Protein AF-A0A1G8LML8-F1 (afdb_monomer_lite)

pLDDT: mean 82.83, std 14.26, range [45.44, 94.38]

Organism: NCBI:txid555512

Radius of gyration: 18.35 Å; chains: 1; bounding box: 38×55×50 Å

Secondary structure (DSSP, 8-state):
---PPPPPPPP-PPPPP-HHHHHHHHHHHHTSSS--HHHHHHHHHTS--EEEE-TTSEEEEEETTEEEEEES-HHHHHHHHHHHHHHHHHHTT---

Structure (mmCIF, N/CA/C/O backbone):
data_AF-A0A1G8LML8-F1
#
_entry.id   AF-A0A1G8LML8-F1
#
loop_
_atom_site.group_PDB
_atom_site.id
_atom_site.type_symbol
_atom_site.label_atom_id
_atom_site.label_alt_id
_atom_site.label_comp_id
_atom_site.label_asym_id
_atom_site.label_entity_id
_atom_site.label_seq_id
_atom_site.pdbx_PDB_ins_code
_atom_site.Cartn_x
_atom_site.Cartn_y
_atom_site.Cartn_z
_atom_site.occupancy
_atom_site.B_iso_or_equiv
_atom_site.auth_seq_id
_atom_site.auth_comp_id
_atom_site.auth_asym_id
_atom_site.auth_atom_id
_atom_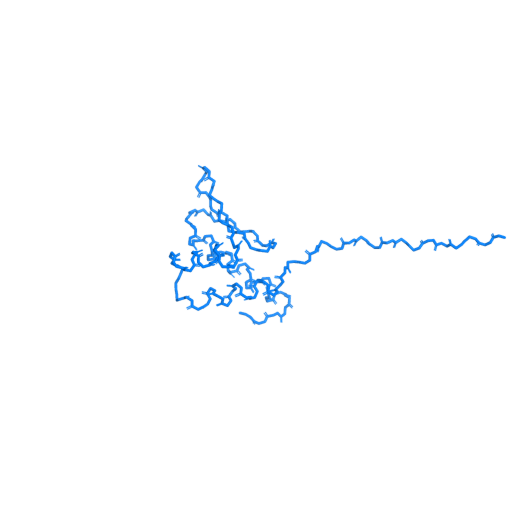site.pdbx_PDB_model_num
ATOM 1 N N . MET A 1 1 ? -20.119 43.469 37.967 1.00 45.56 1 MET A N 1
ATOM 2 C CA . MET A 1 1 ? -19.660 43.146 36.600 1.00 45.56 1 MET A CA 1
ATOM 3 C C . MET A 1 1 ? -19.029 41.766 36.657 1.00 45.56 1 MET A C 1
ATOM 5 O O . MET A 1 1 ? -17.944 41.630 37.201 1.00 45.56 1 MET A O 1
ATOM 9 N N . THR A 1 2 ? -19.755 40.735 36.238 1.00 45.44 2 THR A N 1
ATOM 10 C CA . THR A 1 2 ? -19.332 39.328 36.320 1.00 45.44 2 THR A CA 1
ATOM 11 C C . THR A 1 2 ? -18.757 38.935 34.964 1.00 45.44 2 THR A C 1
ATOM 13 O O . THR A 1 2 ? -19.476 38.919 33.969 1.00 45.44 2 THR A O 1
ATOM 16 N N . THR A 1 3 ? -17.450 38.695 34.889 1.00 58.28 3 THR A N 1
ATOM 17 C CA . THR A 1 3 ? -16.777 38.278 33.653 1.00 58.28 3 THR A CA 1
ATOM 18 C C . THR A 1 3 ? -16.918 36.769 33.478 1.00 58.28 3 THR A C 1
ATOM 20 O O . THR A 1 3 ? -16.388 36.004 34.282 1.00 58.28 3 THR A O 1
ATOM 23 N N . ASN A 1 4 ? -17.634 36.346 32.435 1.00 52.06 4 ASN A N 1
ATOM 24 C CA . ASN A 1 4 ? -17.714 34.946 32.015 1.00 52.06 4 ASN A CA 1
ATOM 25 C C . ASN A 1 4 ? -16.336 34.437 31.545 1.00 52.06 4 ASN A C 1
ATOM 27 O O . ASN A 1 4 ? -15.686 35.129 30.759 1.00 52.06 4 ASN A O 1
ATOM 31 N N . PRO A 1 5 ? -15.896 33.232 31.950 1.00 59.34 5 PRO A N 1
ATOM 32 C CA . PRO A 1 5 ? -14.701 32.612 31.393 1.00 59.34 5 PRO A CA 1
ATOM 33 C C . PRO A 1 5 ? -14.989 32.041 29.994 1.00 59.34 5 PRO A C 1
ATOM 35 O O . PRO A 1 5 ? -15.899 31.237 29.799 1.00 59.34 5 PRO A O 1
ATOM 38 N N . THR A 1 6 ? -14.202 32.470 29.010 1.00 55.91 6 THR A N 1
ATOM 39 C CA . THR A 1 6 ? -14.215 31.981 27.625 1.00 55.91 6 THR A CA 1
ATOM 40 C C . THR A 1 6 ? -13.823 30.496 27.575 1.00 55.91 6 THR A C 1
ATOM 42 O O . THR A 1 6 ? -12.783 30.142 28.136 1.00 55.91 6 THR A O 1
ATOM 45 N N . PRO A 1 7 ? -14.575 29.610 26.894 1.00 54.38 7 PRO A N 1
ATOM 46 C CA . PRO A 1 7 ? -14.163 28.220 26.721 1.00 54.38 7 PRO A CA 1
ATOM 47 C C . PRO A 1 7 ? -12.893 28.152 25.865 1.00 54.38 7 PRO A C 1
ATOM 49 O O . PRO A 1 7 ? -12.891 28.582 24.710 1.00 54.38 7 PRO A O 1
ATOM 52 N N . GLN A 1 8 ? -11.803 27.618 26.420 1.00 53.47 8 GLN A N 1
ATOM 53 C CA . GLN A 1 8 ? -10.602 27.300 25.649 1.00 53.47 8 GLN A CA 1
ATOM 54 C C . GLN A 1 8 ? -10.946 26.208 24.630 1.00 53.47 8 GLN A C 1
ATOM 56 O O . GLN A 1 8 ? -11.349 25.104 24.996 1.00 53.47 8 GLN A O 1
ATOM 61 N N . ALA A 1 9 ? -10.807 26.529 23.344 1.00 53.16 9 ALA A N 1
ATOM 62 C CA . ALA A 1 9 ? -10.974 25.574 22.260 1.00 53.16 9 ALA A CA 1
ATOM 63 C C . ALA A 1 9 ? -9.937 24.450 22.410 1.00 53.16 9 ALA A C 1
ATOM 65 O O . ALA A 1 9 ? -8.731 24.700 22.385 1.00 53.16 9 ALA A O 1
ATOM 66 N N . ALA A 1 10 ? -10.415 23.217 22.582 1.00 55.31 10 ALA A N 1
ATOM 67 C CA . ALA A 1 10 ? -9.562 22.041 22.657 1.00 55.31 10 ALA A CA 1
ATOM 68 C C . ALA A 1 10 ? -8.665 21.945 21.402 1.00 55.31 10 ALA A C 1
ATOM 70 O O . ALA A 1 10 ? -9.134 22.228 20.292 1.00 55.31 10 ALA A O 1
ATOM 71 N N . PRO A 1 11 ? -7.387 21.548 21.542 1.00 49.00 11 PRO A N 1
ATOM 72 C CA . PRO A 1 11 ? -6.486 21.403 20.408 1.00 49.00 11 PRO A CA 1
ATOM 73 C C . PRO A 1 11 ? -7.071 20.390 19.419 1.00 49.00 11 PRO A C 1
ATOM 75 O O . PRO A 1 11 ? -7.366 19.248 19.771 1.00 49.00 11 PRO A O 1
ATOM 78 N N . LYS A 1 12 ? -7.268 20.836 18.172 1.00 48.59 12 LYS A N 1
ATOM 79 C CA . LYS A 1 12 ? -7.740 20.015 17.051 1.00 48.59 12 LYS A CA 1
ATOM 80 C C . LYS A 1 12 ? -6.846 18.777 16.959 1.00 48.59 12 LYS A C 1
ATOM 82 O O . LYS A 1 12 ? -5.672 18.897 16.614 1.00 48.59 12 LYS A O 1
ATOM 87 N N . ALA A 1 13 ? -7.396 17.606 17.281 1.00 53.22 13 ALA A N 1
ATOM 88 C CA . ALA A 1 13 ? -6.708 16.341 17.070 1.00 53.22 13 ALA A CA 1
ATOM 89 C C . ALA A 1 13 ? -6.200 16.290 15.616 1.00 53.22 13 ALA A C 1
ATOM 91 O O . ALA A 1 13 ? -6.918 16.754 14.716 1.00 53.22 13 ALA A O 1
ATOM 92 N N . PRO A 1 14 ? -4.980 15.775 15.363 1.00 53.56 14 PRO A N 1
ATOM 93 C CA . PRO A 1 14 ? -4.496 15.597 14.003 1.00 53.56 14 PRO A CA 1
ATOM 94 C C . PRO A 1 14 ? -5.578 14.836 13.232 1.00 53.56 14 PRO A C 1
ATOM 96 O O . PRO A 1 14 ? -6.076 13.829 13.743 1.00 53.56 14 PRO A O 1
ATOM 99 N N . PRO A 1 15 ? -6.019 15.330 12.062 1.00 55.25 15 PRO A N 1
ATOM 100 C CA . PRO A 1 15 ? -7.175 14.723 11.431 1.00 55.25 15 PRO A CA 1
ATOM 101 C C . PRO A 1 15 ? -6.848 13.259 11.129 1.00 55.25 15 PRO A C 1
ATOM 103 O O . PRO A 1 15 ? -5.741 12.937 10.678 1.00 55.25 15 PRO A O 1
ATOM 106 N N . LYS A 1 16 ? -7.767 12.368 11.496 1.00 57.91 16 LYS A N 1
ATOM 107 C CA . LYS A 1 16 ? -7.538 10.929 11.402 1.00 57.91 16 LYS A CA 1
ATOM 108 C C . LYS A 1 16 ? -7.201 10.561 9.950 1.00 57.91 16 LYS A C 1
ATOM 110 O O . LYS A 1 16 ? -7.676 11.237 9.031 1.00 57.91 16 LYS A O 1
ATOM 115 N N . PRO A 1 17 ? -6.346 9.548 9.717 1.00 62.12 17 PRO A N 1
ATOM 116 C CA . PRO A 1 17 ? -6.273 8.908 8.411 1.00 62.12 17 PRO A CA 1
ATOM 117 C C . PRO A 1 17 ? -7.691 8.591 7.958 1.00 62.12 17 PRO A C 1
ATOM 119 O O . PRO A 1 17 ? -8.505 8.164 8.773 1.00 62.12 17 PRO A O 1
ATOM 122 N N . ASP A 1 18 ? -7.983 8.865 6.695 1.00 76.56 18 ASP A N 1
ATOM 123 C CA . ASP A 1 18 ? -9.308 8.633 6.140 1.00 76.56 18 ASP A CA 1
ATOM 124 C C . ASP A 1 18 ? -9.509 7.113 6.057 1.00 76.56 18 ASP A C 1
ATOM 126 O O . ASP A 1 18 ? -9.023 6.457 5.134 1.00 76.56 18 ASP A O 1
ATOM 130 N N . LEU A 1 19 ? -10.072 6.528 7.121 1.00 81.06 19 LEU A N 1
ATOM 131 C CA . LEU A 1 19 ? -10.134 5.077 7.310 1.00 81.06 19 LEU A CA 1
ATOM 132 C C . LEU A 1 19 ? -10.931 4.423 6.185 1.00 81.06 19 LEU A C 1
ATOM 134 O O . LEU A 1 19 ? -10.545 3.358 5.721 1.00 81.06 19 LEU A O 1
ATOM 138 N N . ASP A 1 20 ? -11.963 5.101 5.687 1.00 83.44 20 ASP A N 1
ATOM 139 C CA . ASP A 1 20 ? -12.776 4.619 4.572 1.00 83.44 20 ASP A CA 1
ATOM 140 C C . ASP A 1 20 ? -11.959 4.557 3.265 1.00 83.44 20 ASP A C 1
ATOM 142 O O . ASP A 1 20 ? -12.108 3.626 2.475 1.00 83.44 20 ASP A O 1
ATOM 146 N N . VAL A 1 21 ? -11.020 5.492 3.058 1.00 84.50 21 VAL A N 1
ATOM 147 C CA . VAL A 1 21 ? -10.084 5.459 1.918 1.00 84.50 21 VAL A CA 1
ATOM 148 C C . VAL A 1 21 ? -9.086 4.314 2.069 1.00 84.50 21 VAL A C 1
ATOM 150 O O . VAL A 1 21 ? -8.810 3.610 1.100 1.00 84.50 21 VAL A O 1
ATOM 153 N N . LEU A 1 22 ? -8.552 4.100 3.278 1.00 87.50 22 LEU A N 1
ATOM 154 C CA . LEU A 1 22 ? -7.652 2.974 3.544 1.00 87.50 22 LEU A CA 1
ATOM 155 C C . LEU A 1 22 ? -8.358 1.635 3.312 1.00 87.50 22 LEU A C 1
ATOM 157 O O . LEU A 1 22 ? -7.788 0.757 2.673 1.00 87.50 22 LEU A O 1
ATOM 161 N N . GLU A 1 23 ? -9.583 1.491 3.810 1.00 88.56 23 GLU A N 1
ATOM 162 C CA . GLU A 1 23 ? -10.406 0.293 3.655 1.00 88.56 23 GLU A CA 1
ATOM 163 C C . GLU A 1 23 ? -10.694 0.021 2.177 1.00 88.56 23 GLU A C 1
ATOM 165 O O . GLU A 1 23 ? -10.379 -1.063 1.685 1.00 88.56 23 GLU A O 1
ATOM 170 N N . ARG A 1 24 ? -11.171 1.026 1.432 1.00 88.00 24 ARG A N 1
ATOM 171 C CA . ARG A 1 24 ? -11.406 0.919 -0.015 1.00 88.00 24 ARG A CA 1
ATOM 172 C C . ARG A 1 24 ? -10.157 0.477 -0.777 1.00 88.00 24 ARG A C 1
ATOM 174 O O . ARG A 1 24 ? -10.230 -0.439 -1.589 1.00 88.00 24 ARG A O 1
ATOM 181 N N . LEU A 1 25 ? -9.010 1.092 -0.508 1.00 90.25 25 LEU A N 1
ATOM 182 C CA . LEU A 1 25 ? -7.747 0.749 -1.165 1.00 90.25 25 LEU A CA 1
ATOM 183 C C . LEU A 1 25 ? -7.278 -0.669 -0.831 1.00 90.25 25 LEU A C 1
ATOM 185 O O . LEU A 1 25 ? -6.768 -1.365 -1.705 1.00 90.25 25 LEU A O 1
ATOM 189 N N . VAL A 1 26 ? -7.450 -1.110 0.417 1.00 91.44 26 VAL A N 1
ATOM 190 C CA . VAL A 1 26 ? -7.129 -2.484 0.822 1.00 91.44 26 VAL A CA 1
ATOM 191 C C . VAL A 1 26 ? -8.003 -3.491 0.075 1.00 91.44 26 VAL A C 1
ATOM 193 O O . VAL A 1 26 ? -7.471 -4.502 -0.383 1.00 91.44 26 VAL A O 1
ATOM 196 N N . TRP A 1 27 ? -9.296 -3.201 -0.097 1.00 91.06 27 TRP A N 1
ATOM 197 C CA . TRP A 1 27 ? -10.201 -4.018 -0.909 1.00 91.06 27 TRP A CA 1
ATOM 198 C C . TRP A 1 27 ? -9.791 -4.040 -2.380 1.00 91.06 27 TRP A C 1
ATOM 200 O O . TRP A 1 27 ? -9.638 -5.118 -2.944 1.00 91.06 27 TRP A O 1
ATOM 210 N N . VAL A 1 28 ? -9.492 -2.877 -2.971 1.00 90.19 28 VAL A N 1
ATOM 211 C CA . VAL A 1 28 ? -8.979 -2.799 -4.349 1.00 90.19 28 VAL A CA 1
ATOM 212 C C . VAL A 1 28 ? -7.719 -3.641 -4.502 1.00 90.19 28 VAL A C 1
ATOM 214 O O . VAL A 1 28 ? -7.591 -4.345 -5.489 1.00 90.19 28 VAL A O 1
ATOM 217 N N . MET A 1 29 ? -6.796 -3.616 -3.538 1.00 90.50 29 MET A N 1
ATOM 218 C CA . MET A 1 29 ? -5.598 -4.460 -3.575 1.00 90.50 29 MET A CA 1
ATOM 219 C C . MET A 1 29 ? -5.899 -5.955 -3.403 1.00 90.50 29 MET A C 1
ATOM 221 O O . MET A 1 29 ? -5.128 -6.772 -3.895 1.00 90.50 29 MET A O 1
ATOM 225 N N . ALA A 1 30 ? -6.967 -6.324 -2.692 1.00 89.44 30 ALA A N 1
ATOM 226 C CA . ALA A 1 30 ? -7.367 -7.716 -2.488 1.00 89.44 30 ALA A CA 1
ATOM 227 C C . ALA A 1 30 ? -7.998 -8.344 -3.743 1.00 89.44 30 ALA A C 1
ATOM 229 O O . ALA A 1 30 ? -7.883 -9.555 -3.926 1.00 89.44 30 ALA A O 1
ATOM 230 N N . ASP A 1 31 ? -8.589 -7.531 -4.626 1.00 89.94 31 ASP A N 1
ATOM 231 C CA . ASP A 1 31 ? -9.107 -7.978 -5.928 1.00 89.94 31 ASP A CA 1
ATOM 232 C C . ASP A 1 31 ? -7.997 -8.472 -6.872 1.00 89.94 31 ASP A C 1
ATOM 234 O O . ASP A 1 31 ? -8.268 -9.179 -7.847 1.00 89.94 31 ASP A O 1
ATOM 238 N N . TYR A 1 32 ? -6.738 -8.117 -6.596 1.00 88.88 32 TYR A N 1
ATOM 239 C CA . TYR A 1 32 ? -5.590 -8.554 -7.381 1.00 88.88 32 TYR A CA 1
ATOM 240 C C . TYR A 1 32 ? -4.850 -9.685 -6.652 1.00 88.88 32 TYR A C 1
ATOM 242 O O . TYR A 1 32 ? -4.439 -9.517 -5.503 1.00 88.88 32 TYR A O 1
ATOM 250 N N . PRO A 1 33 ? -4.600 -10.832 -7.314 1.00 85.06 33 PRO A N 1
ATOM 251 C CA . PRO A 1 33 ? -3.907 -11.963 -6.692 1.00 85.06 33 PRO A CA 1
ATOM 252 C C . PRO A 1 33 ? -2.438 -11.652 -6.378 1.00 85.06 33 PRO A C 1
ATOM 254 O O . PRO A 1 33 ? -1.846 -12.248 -5.479 1.00 85.06 33 PRO A O 1
ATOM 257 N N . THR A 1 34 ? -1.837 -10.725 -7.124 1.00 87.69 34 THR A N 1
ATOM 258 C CA . THR A 1 34 ? -0.467 -10.255 -6.936 1.00 87.69 34 THR A CA 1
ATOM 259 C C . THR A 1 34 ? -0.367 -8.776 -7.281 1.00 87.69 34 THR A C 1
ATOM 261 O O . THR A 1 34 ? -1.157 -8.244 -8.063 1.00 87.69 34 THR A O 1
ATOM 264 N N . VAL A 1 35 ? 0.639 -8.106 -6.716 1.00 89.12 35 VAL A N 1
ATOM 265 C CA . VAL A 1 35 ? 0.954 -6.733 -7.104 1.00 89.12 35 VAL A CA 1
ATOM 266 C C . VAL A 1 35 ? 1.543 -6.739 -8.509 1.00 89.12 35 VAL A C 1
ATOM 268 O O . VAL A 1 35 ? 2.611 -7.306 -8.734 1.00 89.12 35 VAL A O 1
ATOM 271 N N . ASN A 1 36 ? 0.828 -6.126 -9.447 1.00 91.75 36 ASN A N 1
ATOM 272 C CA . ASN A 1 36 ? 1.228 -6.013 -10.842 1.00 91.75 36 ASN A CA 1
ATOM 273 C C . ASN A 1 36 ? 1.066 -4.571 -11.349 1.00 91.75 36 ASN A C 1
ATOM 275 O O . ASN A 1 36 ? 0.538 -3.696 -10.655 1.00 91.75 36 ASN A O 1
ATOM 279 N N . ALA A 1 37 ? 1.522 -4.325 -12.578 1.00 91.25 37 ALA A N 1
ATOM 280 C CA . ALA A 1 37 ? 1.471 -3.001 -13.190 1.00 91.25 37 ALA A CA 1
ATOM 281 C C . ALA A 1 37 ? 0.040 -2.444 -13.291 1.00 91.25 37 ALA A C 1
ATOM 283 O O . ALA A 1 37 ? -0.150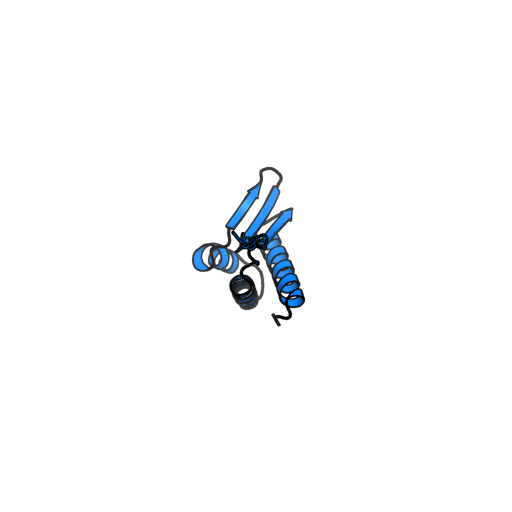 -1.245 -13.098 1.00 91.25 37 ALA A O 1
ATOM 284 N N . ASP A 1 38 ? -0.960 -3.297 -13.532 1.00 92.44 38 ASP A N 1
ATOM 285 C CA . ASP A 1 38 ? -2.364 -2.885 -13.634 1.00 92.44 38 ASP A CA 1
ATOM 286 C C . ASP A 1 38 ? -2.922 -2.430 -12.283 1.00 92.44 38 ASP A C 1
ATOM 288 O O . ASP A 1 38 ? -3.540 -1.370 -12.197 1.00 92.44 38 ASP A O 1
ATOM 292 N N . MET A 1 39 ? -2.640 -3.174 -11.209 1.00 93.62 39 MET A N 1
ATOM 293 C CA . MET A 1 39 ? -3.001 -2.792 -9.844 1.00 93.62 39 MET A CA 1
ATOM 294 C C . MET A 1 39 ? -2.335 -1.469 -9.464 1.00 93.62 39 MET A C 1
ATOM 296 O O . MET A 1 39 ? -3.003 -0.562 -8.977 1.00 93.62 39 MET A O 1
ATOM 300 N N . LEU A 1 40 ? -1.028 -1.325 -9.711 1.00 92.00 40 LEU A N 1
ATOM 301 C CA . LEU A 1 40 ? -0.304 -0.084 -9.418 1.00 92.00 40 LEU A CA 1
ATOM 302 C C . LEU A 1 40 ? -0.868 1.103 -10.202 1.00 92.00 40 LEU A C 1
ATOM 304 O O . LEU A 1 40 ? -1.052 2.181 -9.637 1.00 92.00 40 LEU A O 1
ATOM 308 N N . ARG A 1 41 ? -1.184 0.896 -11.484 1.00 92.12 41 ARG A N 1
ATOM 309 C CA . ARG A 1 41 ? -1.806 1.907 -12.338 1.00 92.12 41 ARG A CA 1
ATOM 310 C C . ARG A 1 41 ? -3.179 2.308 -11.812 1.00 92.12 41 ARG A C 1
ATOM 312 O O . ARG A 1 41 ? -3.465 3.500 -11.752 1.00 92.12 41 ARG A O 1
ATOM 319 N N . ARG A 1 42 ? -4.008 1.345 -11.406 1.00 92.06 42 ARG A N 1
ATOM 320 C CA .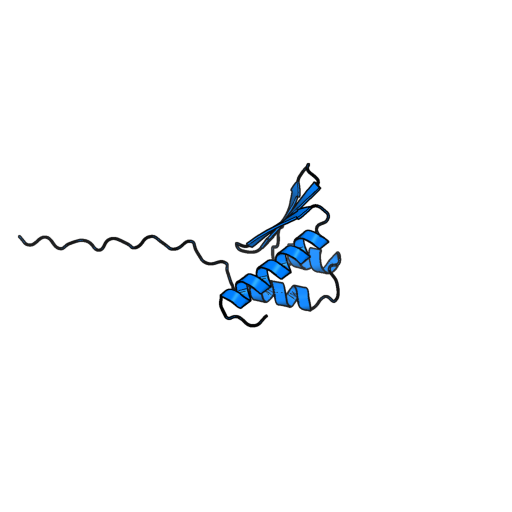 ARG A 1 42 ? -5.324 1.600 -10.812 1.00 92.06 42 ARG A CA 1
ATOM 321 C C . ARG A 1 42 ? -5.209 2.386 -9.511 1.00 92.06 42 ARG A C 1
ATOM 323 O O . ARG A 1 42 ? -5.869 3.408 -9.354 1.00 92.06 42 ARG A O 1
ATOM 330 N N . LEU A 1 43 ? -4.311 1.970 -8.621 1.00 91.25 43 LEU A N 1
ATOM 331 C CA . LEU A 1 43 ? -4.045 2.683 -7.374 1.00 91.25 43 LEU A CA 1
ATOM 332 C C . LEU A 1 43 ? -3.619 4.132 -7.636 1.00 91.25 43 LEU A C 1
ATOM 334 O O . LEU A 1 43 ? -4.079 5.033 -6.943 1.00 91.25 43 LEU A O 1
ATOM 338 N N . GLU A 1 44 ? -2.771 4.373 -8.637 1.00 91.69 44 GLU A N 1
ATOM 339 C CA . GLU A 1 44 ? -2.244 5.707 -8.930 1.00 91.69 44 GLU A CA 1
ATOM 340 C C . GLU A 1 44 ? -3.232 6.628 -9.662 1.00 91.69 44 GLU A C 1
ATOM 342 O O . GLU A 1 44 ? -3.325 7.817 -9.336 1.00 91.69 44 GLU A O 1
ATOM 347 N N . ILE A 1 45 ? -3.968 6.089 -10.638 1.00 90.69 45 ILE A N 1
ATOM 348 C CA . ILE A 1 45 ? -4.865 6.856 -11.510 1.00 90.69 45 ILE A CA 1
ATOM 349 C C . ILE A 1 45 ? -6.270 6.968 -10.917 1.00 90.69 45 ILE A C 1
ATOM 351 O O . ILE A 1 45 ? -6.815 8.069 -10.876 1.00 90.69 45 ILE A O 1
ATOM 355 N N . GLU A 1 46 ? -6.859 5.856 -10.478 1.00 87.62 46 GLU A N 1
ATOM 356 C CA . GLU A 1 46 ? -8.253 5.823 -10.013 1.00 87.62 46 GLU A CA 1
ATOM 357 C C . GLU A 1 46 ? -8.355 6.206 -8.538 1.00 87.62 46 GLU A C 1
ATOM 359 O O . GLU A 1 46 ? -9.206 7.007 -8.159 1.00 87.62 46 GLU A O 1
ATOM 364 N N . GLU A 1 47 ? -7.460 5.671 -7.708 1.00 86.88 47 GLU A N 1
ATOM 365 C CA . GLU A 1 47 ? -7.538 5.830 -6.251 1.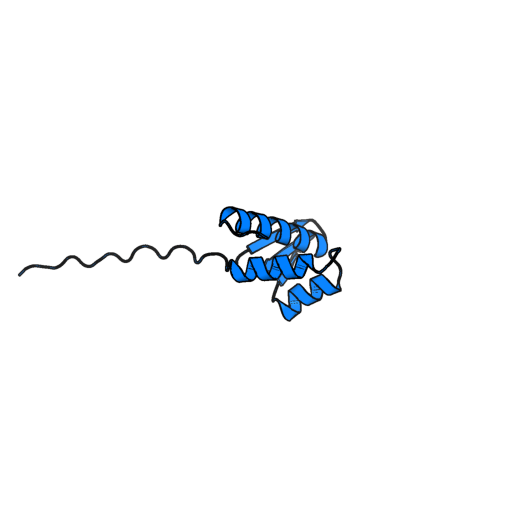00 86.88 47 GLU A CA 1
ATOM 366 C C . GLU A 1 47 ? -6.591 6.919 -5.705 1.00 86.88 47 GLU A C 1
ATOM 368 O O . GLU A 1 47 ? -6.567 7.214 -4.509 1.00 86.88 47 GLU A O 1
ATOM 373 N N . GLY A 1 48 ? -5.810 7.555 -6.585 1.00 87.88 48 GLY A N 1
ATOM 374 C CA . GLY A 1 48 ? -4.982 8.717 -6.259 1.00 87.88 48 GLY A CA 1
ATOM 375 C C . GLY A 1 48 ? -3.735 8.425 -5.416 1.00 87.88 48 GLY A C 1
ATOM 376 O O . GLY A 1 48 ? -3.127 9.364 -4.889 1.00 87.88 48 GLY A O 1
ATOM 377 N N . MET A 1 49 ? -3.322 7.161 -5.298 1.00 91.88 49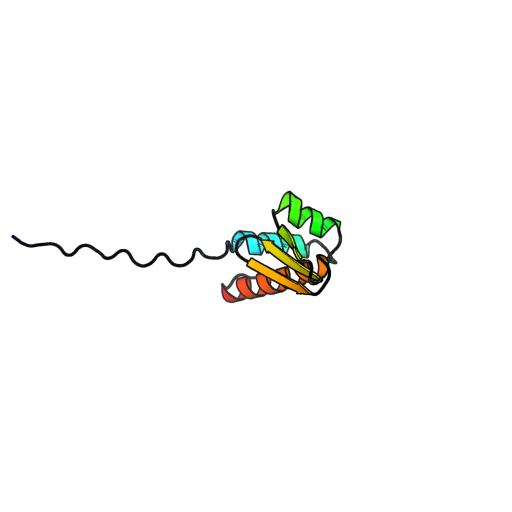 MET A N 1
ATOM 378 C CA . MET A 1 49 ? -2.076 6.772 -4.641 1.00 91.88 49 MET A CA 1
ATOM 379 C C . MET A 1 49 ? -0.873 7.399 -5.355 1.00 91.88 49 MET A C 1
ATOM 381 O O . MET A 1 49 ? -0.775 7.403 -6.576 1.00 91.88 49 MET A O 1
ATOM 385 N N . LYS A 1 50 ? 0.076 7.951 -4.603 1.00 93.44 50 LYS A N 1
ATOM 386 C CA . LYS A 1 50 ? 1.290 8.558 -5.156 1.00 93.44 50 LYS A CA 1
ATOM 387 C C . LYS A 1 50 ? 2.494 7.692 -4.861 1.00 93.44 50 LYS A C 1
ATOM 389 O O . LYS A 1 50 ? 2.784 7.411 -3.698 1.00 93.44 50 LYS A O 1
ATOM 394 N N . PHE A 1 51 ? 3.217 7.338 -5.918 1.00 92.56 51 PHE A N 1
ATOM 395 C CA . PHE A 1 51 ? 4.515 6.694 -5.821 1.00 92.56 51 PHE A CA 1
ATOM 396 C C . PHE A 1 51 ? 5.617 7.731 -6.018 1.00 92.56 51 PHE A C 1
ATOM 398 O O . PHE A 1 51 ? 5.627 8.476 -6.996 1.00 92.56 51 PHE A O 1
ATOM 405 N N . ARG A 1 52 ? 6.553 7.797 -5.074 1.00 92.50 52 ARG A N 1
ATOM 406 C CA . ARG A 1 52 ? 7.743 8.644 -5.166 1.00 92.50 52 ARG A CA 1
ATOM 407 C C . ARG A 1 52 ? 8.985 7.786 -5.019 1.00 92.50 52 ARG A C 1
ATOM 409 O O . ARG A 1 52 ? 9.261 7.271 -3.939 1.00 92.50 52 ARG A O 1
ATOM 416 N N . GLU A 1 53 ? 9.756 7.706 -6.087 1.00 92.75 53 GLU A N 1
ATOM 417 C CA . GLU A 1 53 ? 11.095 7.128 -6.071 1.00 92.75 53 GLU A CA 1
ATOM 418 C C . GLU A 1 53 ? 12.120 8.196 -5.681 1.00 92.75 53 GLU A C 1
ATOM 420 O O . GLU A 1 53 ? 12.041 9.350 -6.105 1.00 92.75 53 GLU A O 1
ATOM 425 N N . THR A 1 54 ? 13.075 7.824 -4.834 1.00 89.31 54 THR A N 1
ATOM 426 C CA . THR A 1 54 ? 14.202 8.675 -4.452 1.00 89.31 54 THR A CA 1
ATOM 427 C C . THR A 1 54 ? 15.478 8.203 -5.136 1.00 89.31 54 THR A C 1
ATOM 429 O O . THR A 1 54 ? 15.640 7.020 -5.438 1.00 89.31 54 THR A O 1
ATOM 432 N N . SER A 1 55 ? 16.441 9.114 -5.299 1.00 83.25 55 SER A N 1
ATOM 433 C CA . SER A 1 55 ? 17.771 8.814 -5.854 1.00 83.25 55 SER A CA 1
ATOM 434 C C . SER A 1 55 ? 18.556 7.754 -5.067 1.00 83.25 55 SER A C 1
ATOM 436 O O . SER A 1 55 ? 19.539 7.220 -5.565 1.00 83.25 55 SER A O 1
ATOM 438 N N . GLN A 1 56 ? 18.118 7.416 -3.850 1.00 85.62 56 GLN A N 1
ATOM 439 C CA . GLN A 1 56 ? 18.708 6.379 -2.999 1.00 85.62 56 GLN A CA 1
ATOM 440 C C . GLN A 1 56 ? 18.073 4.987 -3.198 1.00 85.62 56 GLN A C 1
ATOM 442 O O . GLN A 1 56 ? 18.308 4.084 -2.391 1.00 85.62 56 GLN A O 1
ATOM 447 N N . GLY A 1 57 ? 17.232 4.805 -4.223 1.00 87.44 57 GLY A N 1
ATOM 448 C CA . GLY A 1 57 ? 16.564 3.530 -4.511 1.00 87.44 57 GLY A CA 1
ATOM 449 C C . GLY A 1 57 ? 15.466 3.172 -3.504 1.00 87.44 57 GLY A C 1
ATOM 450 O O . GLY A 1 57 ? 15.205 1.993 -3.248 1.00 87.44 57 GLY A O 1
ATOM 451 N N . ARG A 1 58 ? 14.851 4.181 -2.874 1.00 92.25 58 ARG A N 1
ATOM 452 C CA . ARG A 1 58 ? 13.664 3.996 -2.031 1.00 92.25 58 ARG A CA 1
ATOM 453 C C . ARG A 1 58 ? 12.428 4.463 -2.773 1.00 92.25 58 ARG A C 1
ATOM 455 O O . ARG A 1 58 ? 12.439 5.540 -3.359 1.00 92.25 58 ARG A O 1
ATOM 462 N N . THR A 1 59 ? 11.359 3.695 -2.651 1.00 94.38 59 THR A N 1
ATOM 463 C CA . THR A 1 59 ? 10.052 4.028 -3.204 1.00 94.38 59 THR A CA 1
ATOM 464 C C . THR A 1 59 ? 9.068 4.239 -2.072 1.00 94.38 59 THR A C 1
ATOM 466 O O . THR A 1 59 ? 8.926 3.390 -1.195 1.00 94.38 59 THR A O 1
ATOM 469 N N . TYR A 1 60 ? 8.391 5.378 -2.085 1.00 93.81 60 TYR A N 1
ATOM 470 C CA . TYR A 1 60 ? 7.360 5.741 -1.126 1.00 93.81 60 TYR A CA 1
ATOM 471 C C . TYR A 1 60 ? 6.000 5.635 -1.795 1.00 93.81 60 TYR A C 1
ATOM 473 O O . TYR A 1 60 ? 5.790 6.244 -2.839 1.00 93.81 60 TYR A O 1
ATOM 481 N N . ALA A 1 61 ? 5.090 4.878 -1.191 1.00 93.44 61 ALA A N 1
ATOM 482 C CA . ALA A 1 61 ? 3.689 4.811 -1.573 1.00 93.44 61 ALA A CA 1
ATOM 483 C C . ALA A 1 61 ? 2.868 5.632 -0.576 1.00 93.44 61 ALA A C 1
ATOM 485 O O . ALA A 1 61 ? 2.975 5.437 0.639 1.00 93.44 61 ALA A O 1
ATOM 486 N N . LYS A 1 62 ? 2.063 6.562 -1.083 1.00 93.44 62 LYS A N 1
ATOM 487 C CA . LYS A 1 62 ? 1.231 7.453 -0.276 1.00 93.44 62 LYS A CA 1
ATOM 488 C C . LYS A 1 62 ? -0.210 7.411 -0.743 1.00 93.44 62 LYS A C 1
ATOM 490 O O . LYS A 1 62 ? -0.478 7.737 -1.892 1.00 93.44 62 LYS A O 1
ATOM 495 N N . ALA A 1 63 ? -1.132 7.124 0.162 1.00 89.00 63 ALA A N 1
ATOM 496 C CA . ALA A 1 63 ? -2.553 7.328 -0.077 1.00 89.00 63 ALA A CA 1
ATOM 497 C C . ALA A 1 63 ? -3.257 7.770 1.208 1.00 89.00 63 ALA A C 1
ATOM 499 O O . ALA A 1 63 ? -2.937 7.315 2.312 1.00 89.00 63 ALA A O 1
ATOM 500 N N . GLY A 1 64 ? -4.172 8.732 1.067 1.00 82.94 64 GLY A N 1
ATOM 501 C CA . GLY A 1 64 ? -4.732 9.461 2.202 1.00 82.94 64 GLY A CA 1
ATOM 502 C C . GLY A 1 64 ? -3.625 10.084 3.062 1.00 82.94 64 GLY A C 1
ATOM 503 O O . GLY A 1 64 ? -2.817 10.886 2.587 1.00 82.94 64 GLY A O 1
ATOM 504 N N . ARG A 1 65 ? -3.571 9.692 4.341 1.00 82.44 65 ARG A N 1
ATOM 505 C CA . ARG A 1 65 ? -2.535 10.125 5.303 1.00 82.44 65 ARG A CA 1
ATOM 506 C C . ARG A 1 65 ? -1.467 9.073 5.582 1.00 82.44 65 ARG A C 1
ATOM 508 O O . ARG A 1 65 ? -0.561 9.338 6.368 1.00 82.44 65 ARG A O 1
ATOM 515 N N . LEU A 1 66 ? -1.575 7.898 4.966 1.00 88.06 66 LEU A N 1
ATOM 516 C CA . LEU A 1 66 ? -0.617 6.821 5.146 1.00 88.06 66 LEU A CA 1
ATOM 517 C C . LEU A 1 66 ? 0.452 6.902 4.060 1.00 88.06 66 LEU A C 1
ATOM 519 O O . LEU A 1 66 ? 0.150 6.809 2.870 1.00 88.06 66 LEU A O 1
ATOM 523 N N . GLU A 1 67 ? 1.702 7.052 4.483 1.00 92.31 67 GLU A N 1
ATOM 524 C CA . GLU A 1 67 ? 2.879 7.056 3.621 1.00 92.31 67 GLU A CA 1
ATOM 525 C C . GLU A 1 67 ? 3.843 5.972 4.103 1.00 92.31 67 GLU A C 1
ATOM 527 O O . GLU A 1 67 ? 4.223 5.948 5.274 1.00 92.31 67 GLU A O 1
ATOM 532 N N . VAL A 1 68 ? 4.213 5.053 3.212 1.00 92.69 68 VAL A N 1
ATOM 533 C CA . VAL A 1 68 ? 5.091 3.923 3.528 1.00 92.69 68 VAL A CA 1
ATOM 534 C C . VAL A 1 68 ? 6.211 3.852 2.507 1.00 92.69 68 VAL A C 1
ATOM 536 O O . VAL A 1 68 ? 5.974 3.825 1.302 1.00 92.69 68 VAL A O 1
ATOM 539 N N . GLY A 1 69 ? 7.444 3.823 3.005 1.00 90.06 69 GLY A N 1
ATOM 540 C CA . GLY A 1 69 ? 8.639 3.633 2.195 1.00 90.06 69 GLY A CA 1
ATOM 541 C C . GLY A 1 69 ? 9.067 2.170 2.148 1.00 90.06 69 GLY A C 1
ATOM 542 O O . GLY A 1 69 ? 9.055 1.477 3.164 1.00 90.06 69 GLY A O 1
ATOM 543 N N . ALA A 1 70 ? 9.517 1.721 0.984 1.00 90.25 70 ALA A N 1
ATOM 544 C CA . ALA A 1 70 ? 10.226 0.465 0.796 1.00 90.25 70 ALA A CA 1
ATOM 545 C C . ALA A 1 70 ? 11.548 0.714 0.063 1.00 90.25 70 ALA A C 1
ATOM 547 O O . ALA A 1 70 ? 11.680 1.653 -0.721 1.00 90.25 70 ALA A O 1
ATOM 548 N N . ARG A 1 71 ? 12.548 -0.131 0.316 1.00 87.62 71 ARG A N 1
ATOM 549 C CA . ARG A 1 71 ? 13.787 -0.142 -0.467 1.00 87.62 71 ARG A CA 1
ATOM 550 C C . ARG A 1 71 ? 13.571 -1.087 -1.647 1.00 87.62 71 ARG A C 1
ATOM 552 O O . ARG A 1 71 ? 13.423 -2.280 -1.416 1.00 87.62 71 ARG A O 1
ATOM 559 N N . GLY A 1 72 ? 13.506 -0.565 -2.870 1.00 85.50 72 GLY A N 1
ATOM 560 C CA . GLY A 1 72 ? 13.153 -1.352 -4.058 1.00 85.50 72 GLY A CA 1
ATOM 561 C C . GLY A 1 72 ? 11.994 -0.760 -4.861 1.00 85.50 72 GLY A C 1
ATOM 562 O O . GLY A 1 72 ? 11.777 0.451 -4.831 1.00 85.50 72 GLY A O 1
ATOM 563 N N . SER A 1 73 ? 11.280 -1.615 -5.599 1.00 89.12 73 SER A N 1
ATOM 564 C CA . SER A 1 73 ? 10.261 -1.223 -6.582 1.00 89.12 73 SER A CA 1
ATOM 565 C C . SER A 1 73 ? 8.951 -0.725 -5.958 1.00 89.12 73 SER A C 1
ATOM 567 O O . SER A 1 73 ? 8.692 -0.873 -4.757 1.00 89.12 73 SER A O 1
ATOM 569 N N . ARG A 1 74 ? 8.092 -0.151 -6.811 1.00 89.69 74 ARG A N 1
ATOM 570 C CA . ARG A 1 74 ? 6.723 0.265 -6.467 1.00 89.69 74 ARG A CA 1
ATOM 571 C C . ARG A 1 74 ? 5.880 -0.885 -5.932 1.00 89.69 74 ARG A C 1
ATOM 573 O O . ARG A 1 74 ? 5.081 -0.658 -5.030 1.00 89.69 74 ARG A O 1
ATOM 580 N N . ASP A 1 75 ? 6.112 -2.104 -6.410 1.00 91.38 75 ASP A N 1
ATOM 581 C CA . ASP A 1 75 ? 5.363 -3.291 -5.987 1.00 91.38 75 ASP A CA 1
ATOM 582 C C . ASP A 1 75 ? 5.555 -3.569 -4.495 1.00 91.38 75 ASP A C 1
ATOM 584 O O . ASP A 1 75 ? 4.602 -3.798 -3.743 1.00 91.38 75 ASP A O 1
ATOM 588 N N . LEU A 1 76 ? 6.809 -3.480 -4.044 1.00 91.44 76 LEU A N 1
ATOM 589 C CA . LEU A 1 76 ? 7.162 -3.671 -2.644 1.00 91.44 76 LEU A CA 1
ATOM 590 C C . LEU A 1 76 ? 6.624 -2.525 -1.780 1.00 91.44 76 LEU A C 1
ATOM 592 O O . LEU A 1 76 ? 6.126 -2.763 -0.680 1.00 91.44 76 LEU A O 1
ATOM 596 N N . ALA A 1 77 ? 6.686 -1.288 -2.279 1.00 92.94 77 ALA A N 1
ATOM 597 C CA . ALA A 1 77 ? 6.116 -0.134 -1.590 1.00 92.94 77 ALA A CA 1
ATOM 598 C C . ALA A 1 77 ? 4.593 -0.261 -1.426 1.00 92.94 77 ALA A C 1
ATOM 600 O O . ALA A 1 77 ? 4.088 -0.041 -0.326 1.00 92.94 77 ALA A O 1
ATOM 601 N N . ALA A 1 78 ? 3.875 -0.683 -2.471 1.00 92.12 78 ALA A N 1
ATOM 602 C CA . ALA A 1 78 ? 2.437 -0.931 -2.426 1.00 92.12 78 ALA A CA 1
ATOM 603 C C . ALA A 1 78 ? 2.092 -2.071 -1.460 1.00 92.12 78 ALA A C 1
ATOM 605 O O . ALA A 1 78 ? 1.220 -1.910 -0.611 1.00 92.12 78 ALA A O 1
ATOM 606 N N . THR A 1 79 ? 2.826 -3.186 -1.510 1.00 92.62 79 THR A N 1
ATOM 607 C CA . THR A 1 79 ? 2.644 -4.316 -0.581 1.00 92.62 79 THR A CA 1
ATOM 608 C C . THR A 1 79 ? 2.818 -3.879 0.875 1.00 92.62 79 THR A C 1
ATOM 610 O O . THR A 1 79 ? 1.969 -4.154 1.727 1.00 92.62 79 THR A O 1
ATOM 613 N N . ASN A 1 80 ? 3.896 -3.149 1.168 1.00 93.56 80 ASN A N 1
ATOM 614 C CA . ASN A 1 80 ? 4.165 -2.638 2.510 1.00 93.56 80 ASN A CA 1
ATOM 615 C C . ASN A 1 80 ? 3.096 -1.640 2.961 1.00 93.56 80 ASN A C 1
ATOM 617 O O . ASN A 1 80 ? 2.675 -1.674 4.119 1.00 93.56 80 ASN A O 1
ATOM 621 N N . TRP A 1 81 ? 2.632 -0.787 2.048 1.00 94.38 81 TRP A N 1
ATOM 622 C CA . TRP A 1 81 ? 1.537 0.134 2.308 1.00 94.38 81 TRP A CA 1
ATOM 623 C C . TRP A 1 81 ? 0.241 -0.608 2.650 1.00 94.38 81 TRP A C 1
ATOM 625 O O . TRP A 1 81 ? -0.359 -0.312 3.680 1.00 94.38 81 TRP A O 1
ATOM 635 N N . GLY A 1 82 ? -0.145 -1.626 1.875 1.00 93.12 82 GLY A N 1
ATOM 636 C CA . GLY A 1 82 ? -1.352 -2.421 2.130 1.00 93.12 82 GLY A CA 1
ATOM 637 C C . GLY A 1 82 ? -1.301 -3.149 3.475 1.00 93.12 82 GLY A C 1
ATOM 638 O O . GLY A 1 82 ? -2.277 -3.163 4.225 1.00 93.12 82 GLY A O 1
ATOM 639 N N . ASN A 1 83 ? -0.134 -3.681 3.848 1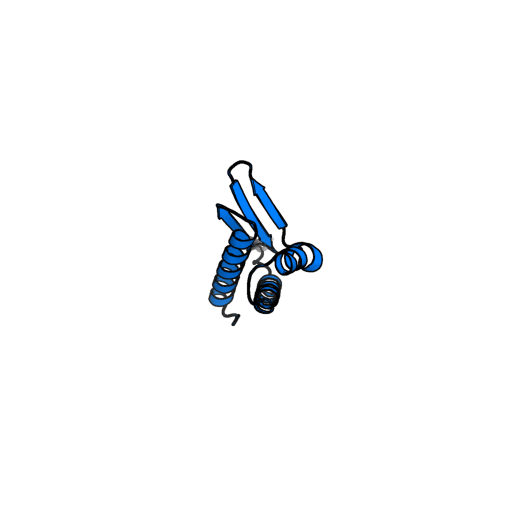.00 93.06 83 ASN A N 1
ATOM 640 C CA . ASN A 1 83 ? 0.075 -4.290 5.164 1.00 93.06 83 ASN A CA 1
ATOM 641 C C . ASN A 1 83 ? -0.050 -3.271 6.307 1.00 93.06 83 ASN A C 1
ATOM 643 O O . ASN A 1 83 ? -0.663 -3.569 7.337 1.00 93.06 83 ASN A O 1
ATOM 647 N N . ALA A 1 84 ? 0.495 -2.066 6.129 1.00 92.50 84 ALA A N 1
ATOM 648 C CA . ALA A 1 84 ? 0.359 -0.984 7.099 1.00 92.50 84 ALA A CA 1
ATOM 649 C C . ALA A 1 84 ? -1.099 -0.503 7.216 1.00 92.50 84 ALA A C 1
ATOM 651 O O . ALA A 1 84 ? -1.587 -0.325 8.332 1.00 92.50 84 ALA A O 1
ATOM 652 N N . ALA A 1 85 ? -1.812 -0.375 6.094 1.00 91.69 85 ALA A N 1
ATOM 653 C CA . ALA A 1 85 ? -3.222 0.003 6.056 1.00 91.69 85 ALA A CA 1
ATOM 654 C C . ALA A 1 85 ? -4.094 -1.022 6.797 1.00 91.69 85 ALA A C 1
ATOM 656 O O . ALA A 1 85 ? -4.818 -0.649 7.718 1.00 91.69 85 ALA A O 1
ATOM 657 N N . ARG A 1 86 ? -3.941 -2.324 6.508 1.00 91.56 86 ARG A N 1
ATOM 658 C CA . ARG A 1 86 ? -4.639 -3.404 7.236 1.00 91.56 86 ARG A CA 1
ATOM 659 C C . ARG A 1 86 ? -4.350 -3.399 8.734 1.00 91.56 86 ARG A C 1
ATOM 661 O O . ARG A 1 86 ? -5.215 -3.752 9.530 1.00 91.56 86 ARG A O 1
ATOM 668 N N . ARG A 1 87 ? -3.123 -3.057 9.141 1.00 91.38 87 ARG A N 1
ATOM 669 C CA . ARG A 1 87 ? -2.760 -2.969 10.562 1.00 91.38 87 ARG A CA 1
ATOM 670 C C . ARG A 1 87 ? -3.459 -1.794 11.242 1.00 91.38 87 ARG A C 1
ATOM 672 O O . ARG A 1 87 ? -3.971 -1.977 12.340 1.00 91.38 87 ARG A O 1
ATOM 679 N N . LEU A 1 88 ? -3.489 -0.628 10.598 1.00 89.50 88 LEU A N 1
ATOM 680 C CA . LEU A 1 88 ? -4.188 0.553 11.112 1.00 89.50 88 LEU A CA 1
ATOM 681 C C . LEU A 1 88 ? -5.695 0.309 11.211 1.00 89.50 88 LEU A C 1
ATOM 683 O O . LEU A 1 88 ? -6.290 0.576 12.246 1.00 89.50 88 LEU A O 1
ATOM 687 N N . LEU A 1 89 ? -6.296 -0.278 10.178 1.00 88.38 89 LEU A N 1
ATOM 688 C CA . LEU A 1 89 ? -7.723 -0.598 10.165 1.00 88.38 89 LEU A CA 1
ATOM 689 C C . LEU A 1 89 ? -8.095 -1.575 11.286 1.00 88.38 89 LEU A C 1
ATOM 691 O O . LEU A 1 89 ? -9.044 -1.322 12.024 1.00 88.38 89 LEU A O 1
ATOM 695 N N . ARG A 1 90 ? -7.277 -2.612 11.515 1.00 88.81 90 ARG A N 1
ATOM 696 C CA . ARG A 1 90 ? -7.458 -3.526 12.654 1.00 88.81 90 ARG A CA 1
ATOM 697 C C . ARG A 1 90 ? -7.313 -2.840 14.016 1.00 88.81 90 ARG A C 1
ATOM 699 O O . ARG A 1 90 ? -8.042 -3.192 14.936 1.00 88.81 90 ARG A O 1
ATOM 706 N N . GLN A 1 91 ? -6.402 -1.874 14.160 1.00 88.00 91 GLN A N 1
ATOM 707 C CA . GLN A 1 91 ? -6.258 -1.092 15.400 1.00 88.00 91 GLN A CA 1
ATOM 708 C C . GLN A 1 91 ? -7.488 -0.220 15.686 1.00 88.00 91 GLN A C 1
ATOM 710 O O . GLN A 1 91 ? -7.838 -0.025 16.845 1.00 88.00 91 GLN A O 1
ATOM 715 N N . GLU A 1 92 ? -8.163 0.244 14.638 1.00 84.12 92 GLU A N 1
ATOM 716 C CA . GLU A 1 92 ? -9.398 1.032 14.719 1.00 84.12 92 GLU A CA 1
ATOM 717 C C . GLU A 1 92 ? -10.669 0.153 14.756 1.00 84.12 92 GLU A C 1
ATOM 719 O O . GLU A 1 92 ? -11.783 0.672 14.712 1.00 84.12 92 GLU A O 1
ATOM 724 N N . GLY A 1 93 ? -10.526 -1.178 14.838 1.00 85.94 93 GLY A N 1
ATOM 725 C CA . GLY A 1 93 ? -11.645 -2.123 14.943 1.00 85.94 93 GLY A CA 1
ATOM 726 C C . GLY A 1 93 ? -12.372 -2.423 13.626 1.00 85.94 93 GLY A C 1
ATOM 727 O O . GLY A 1 93 ? -13.477 -2.961 13.651 1.00 85.94 93 GLY A O 1
ATOM 728 N N . ARG A 1 94 ? -11.775 -2.090 12.476 1.00 79.44 94 ARG A N 1
ATOM 729 C CA . ARG A 1 94 ? -12.321 -2.369 11.139 1.00 79.44 94 ARG A CA 1
ATOM 730 C C . ARG A 1 94 ? -11.803 -3.718 10.630 1.00 79.44 94 ARG A C 1
ATOM 732 O O . ARG A 1 94 ? -10.602 -3.989 10.701 1.00 79.44 94 ARG A O 1
ATOM 739 N N . ALA A 1 95 ? -12.706 -4.565 10.139 1.00 71.94 95 ALA A N 1
ATOM 740 C CA . ALA A 1 95 ? -12.372 -5.871 9.574 1.00 71.94 95 ALA A CA 1
ATOM 741 C C . ALA A 1 95 ? -12.089 -5.730 8.070 1.00 71.94 95 ALA A C 1
ATOM 743 O O . ALA A 1 95 ? -13.001 -5.435 7.304 1.00 71.94 95 ALA A O 1
ATOM 744 N N . VAL A 1 96 ? -10.825 -5.926 7.681 1.00 71.38 96 VAL A N 1
ATOM 745 C CA . VAL A 1 96 ? -10.301 -5.830 6.305 1.00 71.38 96 VAL A CA 1
ATOM 746 C C . VAL A 1 96 ? -9.235 -6.880 6.024 1.00 71.38 96 VAL A C 1
ATOM 748 O O . VAL A 1 96 ? -8.628 -7.375 7.006 1.00 71.38 96 VAL A O 1
#

Foldseek 3Di:
DDDDDDDDDDPDDDPDQPLVLLVVLLVLVVVDPAQDPVSLCCCCPVSVWDWDADPQQKIWTDHRHDIAIDRHDPRVNSVRSSVVSCVVCVVVVHDD

Sequence (96 aa):
MTTNPTPQAAPKAPPKPDLDVLERLVWVMADYPTVNADMLRRLEIEEGMKFRETSQGRTYAKAGRLEVGARGSRDLAATNWGNAARRLLRQEGRAV